Protein AF-A0A151AQY3-F1 (afdb_monomer_lite)

InterPro domains:
  IPR025346 Protein of unknown function DUF4250 [PF14056] (18-61)

Organism: NCBI:txid1121338

Radius of gyration: 22.82 Å; chains: 1; bounding box: 40×26×81 Å

Structure (mmCIF, N/CA/C/O backbone):
data_AF-A0A151AQY3-F1
#
_entry.id   AF-A0A151AQY3-F1
#
loop_
_atom_site.group_PDB
_atom_site.id
_atom_site.type_symbol
_atom_site.label_atom_id
_atom_site.label_alt_id
_atom_site.label_comp_id
_atom_site.label_asym_id
_atom_site.label_entity_id
_atom_site.label_seq_id
_atom_site.pdbx_PDB_ins_code
_atom_site.Cartn_x
_atom_site.Cartn_y
_atom_site.Cartn_z
_atom_site.occupancy
_atom_site.B_iso_or_equiv
_atom_site.auth_seq_id
_atom_site.auth_comp_id
_atom_site.auth_asym_id
_atom_site.auth_atom_id
_atom_site.pdbx_PDB_model_num
ATOM 1 N N . MET A 1 1 ? -16.436 2.270 -2.086 1.00 61.56 1 MET A N 1
ATOM 2 C CA . MET A 1 1 ? -15.260 1.392 -1.898 1.00 61.56 1 MET A CA 1
ATOM 3 C C . MET A 1 1 ? -14.735 0.980 -3.260 1.00 61.56 1 MET A C 1
ATOM 5 O O . MET A 1 1 ? -15.546 0.765 -4.152 1.00 61.56 1 MET A O 1
ATOM 9 N N . MET A 1 2 ? -13.414 0.926 -3.418 1.00 80.00 2 MET A N 1
ATOM 10 C CA . MET A 1 2 ? -12.741 0.564 -4.670 1.00 80.00 2 MET A CA 1
ATOM 11 C C . MET A 1 2 ? -12.563 -0.954 -4.744 1.00 80.00 2 MET A C 1
ATOM 13 O O . MET A 1 2 ? -12.137 -1.554 -3.760 1.00 80.00 2 MET A O 1
ATOM 17 N N . LYS A 1 3 ? -12.860 -1.580 -5.888 1.00 87.81 3 LYS A N 1
ATOM 18 C CA . LYS A 1 3 ? -12.662 -3.032 -6.050 1.00 87.81 3 LYS A CA 1
ATOM 19 C C . LYS A 1 3 ? -11.211 -3.362 -6.405 1.00 87.81 3 LYS A C 1
ATOM 21 O O . LYS A 1 3 ? -10.518 -2.567 -7.042 1.00 87.81 3 LYS A O 1
ATOM 26 N N . ARG A 1 4 ? -10.775 -4.590 -6.103 1.00 87.00 4 ARG A N 1
ATOM 27 C CA . ARG A 1 4 ? -9.441 -5.109 -6.460 1.00 87.00 4 ARG A CA 1
ATOM 28 C C . ARG A 1 4 ? -9.057 -4.880 -7.921 1.00 87.00 4 ARG A C 1
ATOM 30 O O . ARG A 1 4 ? -7.940 -4.469 -8.211 1.00 87.00 4 ARG A O 1
ATOM 37 N N . SER A 1 5 ? -9.987 -5.131 -8.839 1.00 88.12 5 SER A N 1
ATOM 38 C CA . SER A 1 5 ? -9.760 -5.002 -10.282 1.00 88.12 5 SER A CA 1
ATOM 39 C C . SER A 1 5 ? -9.517 -3.563 -10.730 1.00 88.12 5 SER A C 1
ATOM 41 O O . SER A 1 5 ? -8.881 -3.344 -11.755 1.00 88.12 5 SER A O 1
ATOM 43 N N . GLU A 1 6 ? -10.021 -2.580 -9.989 1.00 89.06 6 GLU A N 1
ATOM 44 C CA . GLU A 1 6 ? -9.746 -1.168 -10.234 1.00 89.06 6 GLU A CA 1
ATOM 45 C C . GLU A 1 6 ? -8.400 -0.784 -9.619 1.00 89.06 6 GLU A C 1
ATOM 47 O O . GLU A 1 6 ? -7.619 -0.074 -10.243 1.00 89.06 6 GLU A O 1
ATOM 52 N N . PHE A 1 7 ? -8.098 -1.305 -8.427 1.00 88.12 7 PHE A N 1
ATOM 53 C CA . PHE A 1 7 ? -6.827 -1.073 -7.742 1.00 88.12 7 PHE A CA 1
ATOM 54 C C . PHE A 1 7 ? -5.632 -1.627 -8.526 1.00 88.12 7 PHE A C 1
ATOM 56 O O . PHE A 1 7 ? -4.620 -0.948 -8.676 1.00 88.12 7 PHE A O 1
ATOM 63 N N . ASP A 1 8 ? -5.766 -2.827 -9.095 1.00 87.56 8 ASP A N 1
ATOM 64 C CA . ASP A 1 8 ? -4.726 -3.461 -9.911 1.00 87.56 8 ASP A CA 1
ATOM 65 C C . ASP A 1 8 ? -4.498 -2.748 -11.262 1.00 87.56 8 ASP A C 1
ATOM 67 O O . ASP A 1 8 ? -3.444 -2.932 -11.870 1.00 87.56 8 ASP A O 1
ATOM 71 N N . LYS A 1 9 ? -5.443 -1.913 -11.725 1.00 90.94 9 LYS A N 1
ATOM 72 C CA . LYS A 1 9 ? -5.275 -1.074 -12.929 1.00 90.94 9 LYS A CA 1
ATOM 73 C C . LYS A 1 9 ? -4.484 0.207 -12.663 1.00 90.94 9 LYS A C 1
ATOM 75 O O . LYS A 1 9 ? -3.988 0.803 -13.618 1.00 90.94 9 LYS A O 1
ATOM 80 N N . LEU A 1 10 ? -4.402 0.647 -11.407 1.00 88.62 10 LEU A N 1
ATOM 81 C CA . LEU A 1 10 ? -3.643 1.835 -11.028 1.00 88.62 10 LEU A CA 1
ATOM 82 C C . LEU A 1 10 ? -2.142 1.566 -11.101 1.00 88.62 10 LEU A C 1
ATOM 84 O O . LEU A 1 10 ? -1.677 0.460 -10.807 1.00 88.62 10 LEU A O 1
ATOM 88 N N . ASN A 1 11 ? -1.367 2.605 -11.405 1.00 89.00 11 ASN A N 1
ATOM 89 C CA . ASN A 1 11 ? 0.083 2.525 -11.298 1.00 89.00 11 ASN A CA 1
ATOM 90 C C . ASN A 1 11 ? 0.515 2.339 -9.840 1.00 89.00 11 ASN A C 1
ATOM 92 O O . ASN A 1 11 ? -0.190 2.715 -8.907 1.00 89.00 11 ASN A O 1
ATOM 96 N N . GLN A 1 12 ? 1.718 1.808 -9.625 1.00 84.75 12 GLN A N 1
ATOM 97 C CA . GLN A 1 12 ? 2.217 1.551 -8.269 1.00 84.75 12 GLN A CA 1
ATOM 98 C C . GLN A 1 12 ? 2.300 2.826 -7.413 1.00 84.75 12 GLN A C 1
ATOM 100 O O . GLN A 1 12 ? 2.004 2.769 -6.224 1.00 84.75 12 GLN A O 1
ATOM 105 N N . LEU A 1 13 ? 2.627 3.978 -8.011 1.00 85.81 13 LEU A N 1
ATOM 106 C CA . LEU A 1 13 ? 2.614 5.275 -7.321 1.00 85.81 13 LEU A CA 1
ATOM 107 C C . LEU A 1 13 ? 1.192 5.708 -6.938 1.00 85.81 13 LEU A C 1
ATOM 109 O O . LEU A 1 13 ? 0.958 6.117 -5.807 1.00 85.81 13 LEU A O 1
ATOM 113 N N . GLU A 1 14 ? 0.224 5.541 -7.841 1.00 90.00 14 GLU A N 1
ATOM 114 C CA . GLU A 1 14 ? -1.186 5.854 -7.574 1.00 90.00 14 GLU A CA 1
ATOM 115 C C . GLU A 1 14 ? -1.777 4.941 -6.490 1.00 90.00 14 GLU A C 1
ATOM 117 O O . GLU A 1 14 ? -2.555 5.393 -5.651 1.00 90.00 14 GLU A O 1
ATOM 122 N N . GLN A 1 15 ? -1.369 3.667 -6.461 1.00 90.94 15 GLN A N 1
ATOM 123 C CA . GLN A 1 15 ? -1.725 2.727 -5.395 1.00 90.94 15 GLN A CA 1
ATOM 124 C C . GLN A 1 15 ? -1.201 3.205 -4.031 1.00 90.94 15 GLN A C 1
ATOM 126 O O . GLN A 1 15 ? -1.927 3.133 -3.039 1.00 90.94 15 GLN A O 1
ATOM 131 N N . ILE A 1 16 ? 0.035 3.712 -3.971 1.00 90.75 16 ILE A N 1
ATOM 132 C CA . ILE A 1 16 ? 0.635 4.255 -2.740 1.00 90.75 16 ILE A CA 1
ATOM 133 C C . ILE A 1 16 ? -0.105 5.517 -2.293 1.00 90.75 16 ILE A C 1
ATOM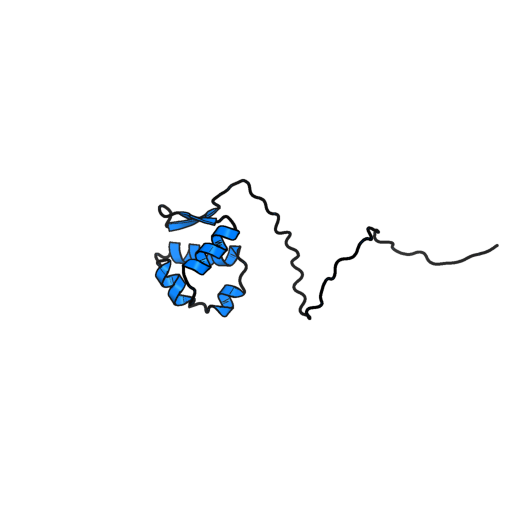 135 O O . ILE A 1 16 ? -0.477 5.624 -1.124 1.00 90.75 16 ILE A O 1
ATOM 139 N N . ASP A 1 17 ? -0.375 6.440 -3.216 1.00 91.44 17 ASP A N 1
ATOM 140 C CA . ASP A 1 17 ? -1.110 7.672 -2.926 1.00 91.44 17 ASP A CA 1
ATOM 141 C C . ASP A 1 17 ? -2.525 7.395 -2.423 1.00 91.44 17 ASP A C 1
ATOM 143 O O . ASP A 1 17 ? -2.981 8.031 -1.471 1.00 91.44 17 ASP A O 1
ATOM 147 N N . PHE A 1 18 ? -3.217 6.423 -3.021 1.00 91.81 18 PHE A N 1
ATOM 148 C CA . PHE A 1 18 ? -4.526 5.986 -2.551 1.00 91.81 18 PHE A CA 1
ATOM 149 C C . PHE A 1 18 ? -4.457 5.493 -1.101 1.00 91.81 18 PHE A C 1
ATOM 151 O O . PHE A 1 18 ? -5.213 5.960 -0.248 1.00 91.81 18 PHE A O 1
ATOM 158 N N . VAL A 1 19 ? -3.515 4.593 -0.800 1.00 91.12 19 VAL A N 1
ATOM 159 C CA . VAL A 1 19 ? -3.344 4.049 0.554 1.00 91.12 19 VAL A CA 1
ATOM 160 C C . VAL A 1 19 ? -2.987 5.159 1.545 1.00 91.12 19 VAL A C 1
ATOM 162 O O . VAL A 1 19 ? -3.589 5.235 2.612 1.00 91.12 19 VAL A O 1
ATOM 165 N N . ASN A 1 20 ? -2.083 6.070 1.185 1.00 91.69 20 ASN A N 1
ATOM 166 C CA . ASN A 1 20 ? -1.701 7.205 2.026 1.00 91.69 20 ASN A CA 1
ATOM 167 C C . ASN A 1 20 ? -2.870 8.169 2.292 1.00 91.69 20 ASN A C 1
ATOM 169 O O . ASN A 1 20 ? -3.017 8.650 3.417 1.00 91.69 20 ASN A O 1
ATOM 173 N N . LYS A 1 21 ? -3.736 8.428 1.301 1.00 91.88 21 LYS A N 1
ATOM 174 C CA . LYS A 1 21 ? -4.954 9.238 1.484 1.00 91.88 21 LYS A CA 1
ATOM 175 C C . LYS A 1 21 ? -5.917 8.600 2.482 1.00 91.88 21 LYS A C 1
ATOM 177 O O . LYS A 1 21 ? -6.436 9.308 3.340 1.00 91.88 21 LYS A O 1
ATOM 182 N N . GLN A 1 22 ? -6.121 7.287 2.400 1.00 90.44 22 GLN A N 1
ATOM 183 C CA . GLN A 1 22 ? -6.981 6.560 3.338 1.00 90.44 22 GLN A CA 1
ATOM 184 C C . GLN A 1 22 ? -6.377 6.545 4.751 1.00 90.44 22 GLN A C 1
ATOM 186 O O . GLN A 1 22 ? -7.055 6.851 5.727 1.00 90.44 22 GLN A O 1
ATOM 191 N N . LEU A 1 23 ? -5.072 6.296 4.873 1.00 90.62 23 LEU A N 1
ATOM 192 C CA . LEU A 1 23 ? -4.385 6.352 6.167 1.00 90.62 23 LEU A CA 1
ATOM 193 C C . LEU A 1 23 ? -4.482 7.745 6.815 1.00 90.62 23 LEU A C 1
ATOM 195 O O . LEU A 1 23 ? -4.683 7.849 8.025 1.00 90.62 23 LEU A O 1
ATOM 199 N N . LYS A 1 24 ? -4.426 8.818 6.012 1.00 89.38 24 LYS A N 1
ATOM 200 C CA . LYS A 1 24 ? -4.626 10.202 6.477 1.00 89.38 24 LYS A CA 1
ATOM 201 C C . LYS A 1 24 ? -6.054 10.473 6.967 1.00 89.38 24 LYS A C 1
ATOM 203 O O . LYS A 1 24 ? -6.237 11.313 7.840 1.00 89.38 24 LYS A O 1
ATOM 208 N N . GLN A 1 25 ? -7.054 9.761 6.446 1.00 87.69 25 GLN A N 1
ATOM 209 C CA . GLN A 1 25 ? -8.441 9.824 6.928 1.00 87.69 25 GLN A CA 1
ATOM 210 C C . GLN A 1 25 ? -8.651 9.055 8.246 1.00 87.69 25 GLN A C 1
ATOM 212 O O . GLN A 1 25 ? -9.771 8.984 8.743 1.00 87.69 25 GLN A O 1
ATOM 217 N N . GLY A 1 26 ? -7.596 8.462 8.817 1.00 86.75 26 GLY A N 1
ATOM 218 C CA . GLY A 1 26 ? -7.671 7.677 10.049 1.00 86.75 26 GLY A CA 1
ATOM 219 C C . GLY A 1 26 ? -8.106 6.228 9.828 1.00 86.75 26 GLY A C 1
ATOM 220 O O . GLY A 1 26 ? -8.315 5.495 10.794 1.00 86.75 26 GLY A O 1
ATOM 221 N N . THR A 1 27 ? -8.230 5.775 8.575 1.00 86.50 27 THR A N 1
ATOM 222 C CA . THR A 1 27 ? -8.520 4.367 8.295 1.00 86.50 27 THR A CA 1
ATOM 223 C C . THR A 1 27 ? -7.276 3.517 8.542 1.00 86.50 27 THR A C 1
ATOM 225 O O . THR A 1 27 ? -6.160 3.897 8.194 1.00 86.50 27 THR A O 1
ATOM 228 N N . SER A 1 28 ? -7.447 2.332 9.129 1.00 88.81 28 SER A N 1
ATOM 229 C CA . SER A 1 28 ? -6.327 1.411 9.337 1.00 88.81 28 SER A CA 1
ATOM 230 C C . SER A 1 28 ? -5.956 0.681 8.043 1.00 88.81 28 SER A C 1
ATOM 232 O O . SER A 1 28 ? -6.820 0.351 7.229 1.00 88.81 28 SER A O 1
ATOM 234 N N . LEU A 1 29 ? -4.674 0.332 7.883 1.00 88.69 29 LEU A N 1
ATOM 235 C CA . LEU A 1 29 ? -4.204 -0.472 6.746 1.00 88.69 29 LEU A CA 1
ATOM 236 C C . LEU A 1 29 ? -4.981 -1.791 6.605 1.00 88.69 29 LEU A C 1
ATOM 238 O O . LEU A 1 29 ? -5.238 -2.245 5.494 1.00 88.69 29 LEU A O 1
ATOM 242 N N . THR A 1 30 ? -5.376 -2.393 7.730 1.00 90.19 30 THR A N 1
ATOM 243 C CA . THR A 1 30 ? -6.179 -3.621 7.758 1.00 90.19 30 THR A CA 1
ATOM 244 C C . THR A 1 30 ? -7.554 -3.408 7.136 1.00 90.19 30 THR A C 1
ATOM 246 O O . THR A 1 30 ? -8.001 -4.265 6.380 1.00 90.19 30 THR A O 1
ATOM 249 N N . GLN A 1 31 ? -8.208 -2.279 7.420 1.00 90.38 31 GLN A N 1
ATOM 250 C CA . GLN A 1 31 ? -9.509 -1.963 6.837 1.00 90.38 31 GLN A CA 1
ATOM 251 C C . GLN A 1 31 ? -9.383 -1.712 5.334 1.00 90.38 31 GLN A C 1
ATOM 253 O O . GLN A 1 31 ? -10.084 -2.339 4.555 1.00 90.38 31 GLN A O 1
ATOM 258 N N . ILE A 1 32 ? -8.389 -0.920 4.923 1.00 90.88 32 ILE A N 1
ATOM 259 C CA . ILE A 1 32 ? -8.108 -0.649 3.506 1.00 90.88 32 ILE A CA 1
ATOM 260 C C . ILE A 1 32 ? -7.873 -1.957 2.731 1.00 90.88 32 ILE A C 1
ATOM 262 O O . ILE A 1 32 ? -8.400 -2.144 1.639 1.00 90.88 32 ILE A O 1
ATOM 266 N N . CYS A 1 33 ? -7.115 -2.895 3.307 1.00 90.62 33 CYS A N 1
ATOM 267 C CA . CYS A 1 33 ? -6.869 -4.205 2.699 1.00 90.62 33 CYS A CA 1
ATOM 268 C C . CYS A 1 33 ? -8.151 -5.042 2.554 1.00 90.62 33 CYS A C 1
ATOM 270 O O . CYS A 1 33 ? -8.313 -5.716 1.539 1.00 90.62 33 CYS A O 1
ATOM 272 N N . LYS A 1 34 ? -9.053 -4.994 3.546 1.00 90.31 34 LYS A N 1
ATOM 273 C CA . LYS A 1 34 ? -10.360 -5.669 3.487 1.00 90.31 34 LYS A CA 1
ATOM 274 C C . LYS A 1 34 ? -11.260 -5.050 2.421 1.00 90.31 34 LYS A C 1
ATOM 276 O O . LYS A 1 34 ? -11.881 -5.783 1.664 1.00 90.31 34 LYS A O 1
ATOM 281 N N . ASP A 1 35 ? -11.277 -3.725 2.329 1.00 89.31 35 ASP A N 1
ATOM 282 C CA . ASP A 1 35 ? -12.132 -2.992 1.393 1.00 89.31 35 ASP A CA 1
ATOM 283 C C . ASP A 1 35 ? -11.751 -3.261 -0.073 1.00 89.31 35 ASP A C 1
ATOM 285 O O . ASP A 1 35 ? -12.620 -3.326 -0.940 1.00 89.31 35 ASP A O 1
ATOM 289 N N . ILE A 1 36 ? -10.452 -3.434 -0.345 1.00 90.00 36 ILE A N 1
ATOM 290 C CA . ILE A 1 36 ? -9.907 -3.724 -1.683 1.00 90.00 36 ILE A CA 1
ATOM 291 C C . ILE A 1 36 ? -9.852 -5.237 -1.960 1.00 90.00 36 ILE A C 1
ATOM 293 O O . ILE A 1 36 ? -9.592 -5.637 -3.090 1.00 90.00 36 ILE A O 1
ATOM 297 N N . ASP A 1 37 ? -10.086 -6.087 -0.956 1.00 90.44 37 ASP A N 1
ATOM 298 C CA . ASP A 1 37 ? -9.903 -7.544 -1.030 1.00 90.44 37 ASP A CA 1
ATOM 299 C C . ASP A 1 37 ? -8.467 -7.959 -1.436 1.00 90.44 37 ASP A C 1
ATOM 301 O O . ASP A 1 37 ? -8.223 -8.793 -2.315 1.00 90.44 37 ASP A O 1
ATOM 305 N N . ILE A 1 38 ? -7.466 -7.334 -0.802 1.00 89.69 38 ILE A N 1
ATOM 306 C CA . ILE A 1 38 ? -6.047 -7.646 -1.012 1.00 89.69 38 ILE A CA 1
ATOM 307 C C . ILE A 1 38 ? -5.367 -8.057 0.291 1.00 89.69 38 ILE A C 1
ATOM 309 O O . ILE A 1 38 ? -5.508 -7.428 1.338 1.00 89.69 38 ILE A O 1
ATOM 313 N N . ALA A 1 39 ? -4.551 -9.108 0.227 1.00 91.00 39 ALA A N 1
ATOM 314 C CA . ALA A 1 39 ? -3.737 -9.501 1.366 1.00 91.00 39 ALA A CA 1
ATOM 315 C C . ALA A 1 39 ? -2.686 -8.424 1.685 1.00 91.00 39 ALA A C 1
ATOM 317 O O . ALA A 1 39 ? -1.937 -7.976 0.810 1.00 91.00 39 ALA A O 1
ATOM 318 N N . ARG A 1 40 ? -2.558 -8.078 2.972 1.00 90.62 40 ARG A N 1
ATOM 319 C CA . ARG A 1 40 ? -1.567 -7.109 3.474 1.00 90.62 40 ARG A CA 1
ATOM 320 C C . ARG A 1 40 ? -0.133 -7.460 3.059 1.00 90.62 40 ARG A C 1
ATOM 322 O O . ARG A 1 40 ? 0.660 -6.568 2.768 1.00 90.62 40 ARG A O 1
ATOM 329 N N . SER A 1 41 ? 0.201 -8.751 3.017 1.00 9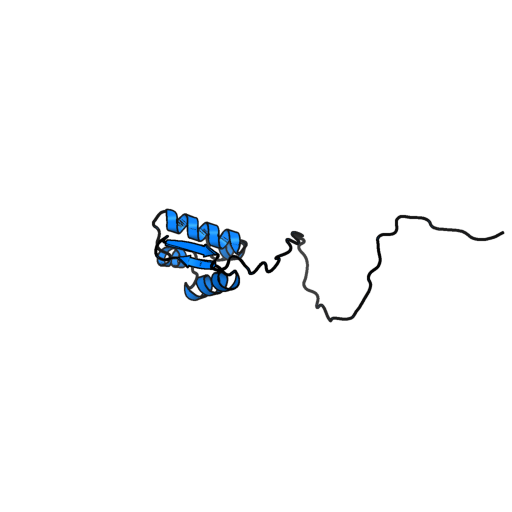0.81 41 SER A N 1
ATOM 330 C CA . SER A 1 41 ? 1.513 -9.247 2.580 1.00 90.81 41 SER A CA 1
ATOM 331 C C . SER A 1 41 ? 1.786 -8.941 1.104 1.00 90.81 41 SER A C 1
ATOM 333 O O . SER A 1 41 ? 2.895 -8.537 0.763 1.00 90.81 41 SER A O 1
ATOM 335 N N . THR A 1 42 ? 0.782 -9.073 0.235 1.00 90.75 42 THR A N 1
ATOM 336 C CA . THR A 1 42 ? 0.885 -8.751 -1.195 1.00 90.75 42 THR A CA 1
ATOM 337 C C . THR A 1 42 ? 1.082 -7.257 -1.409 1.00 90.75 42 THR A C 1
ATOM 339 O O . THR A 1 42 ? 1.982 -6.866 -2.151 1.00 90.75 42 THR A O 1
ATOM 342 N N . LEU A 1 43 ? 0.285 -6.427 -0.728 1.00 90.06 43 LEU A N 1
ATOM 343 C CA . LEU A 1 43 ? 0.398 -4.968 -0.795 1.00 90.06 43 LEU A CA 1
ATOM 344 C C . LEU A 1 43 ? 1.797 -4.506 -0.365 1.00 90.06 43 LEU A C 1
ATOM 346 O O . LEU A 1 43 ? 2.481 -3.792 -1.095 1.00 90.06 43 LEU A O 1
ATOM 350 N N . ARG A 1 44 ? 2.267 -5.009 0.781 1.00 90.00 44 ARG A N 1
ATOM 351 C CA . ARG A 1 44 ? 3.604 -4.718 1.305 1.00 90.00 44 ARG A CA 1
ATOM 352 C C . ARG A 1 44 ? 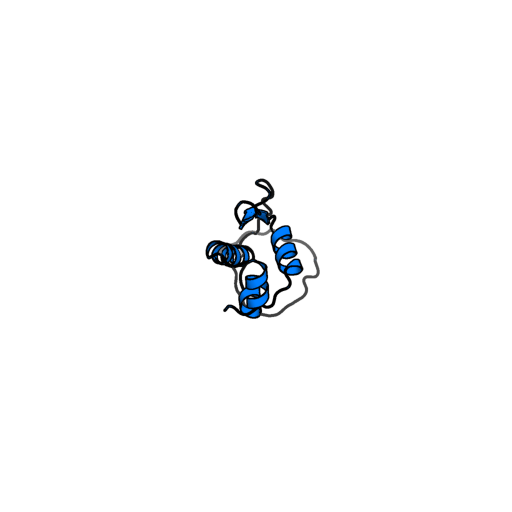4.710 -5.115 0.324 1.00 90.00 44 ARG A C 1
ATOM 354 O O . ARG A 1 44 ? 5.555 -4.283 0.025 1.00 90.00 44 ARG A O 1
ATOM 361 N N . LYS A 1 45 ? 4.674 -6.333 -0.230 1.00 88.88 45 LYS A N 1
ATOM 362 C CA . LYS A 1 45 ? 5.671 -6.800 -1.213 1.00 88.88 45 LYS A CA 1
ATOM 363 C C . LYS A 1 45 ? 5.722 -5.920 -2.465 1.00 88.88 45 LYS A C 1
ATOM 365 O O . LYS A 1 45 ? 6.793 -5.732 -3.033 1.00 88.88 45 LYS A O 1
ATOM 370 N N . ARG A 1 46 ? 4.577 -5.398 -2.925 1.00 88.25 46 ARG A N 1
ATOM 371 C CA . ARG A 1 46 ? 4.523 -4.481 -4.077 1.00 88.25 46 ARG A CA 1
ATOM 372 C C . ARG A 1 46 ? 5.210 -3.153 -3.766 1.00 88.25 46 ARG A C 1
ATOM 374 O O . ARG A 1 46 ? 5.982 -2.680 -4.590 1.00 88.25 46 ARG A O 1
ATOM 381 N N . PHE A 1 47 ? 4.974 -2.598 -2.580 1.00 88.88 47 PHE A N 1
ATOM 382 C CA . PHE A 1 47 ? 5.579 -1.332 -2.156 1.00 88.88 47 PHE A CA 1
ATOM 383 C C . PHE A 1 47 ? 7.065 -1.472 -1.800 1.00 88.88 47 PHE A C 1
ATOM 385 O O . PHE A 1 47 ? 7.865 -0.600 -2.116 1.00 88.88 47 PHE A O 1
ATOM 392 N N . GLU A 1 48 ? 7.480 -2.613 -1.249 1.00 86.00 48 GLU A N 1
ATOM 393 C CA . GLU A 1 48 ? 8.901 -2.906 -1.033 1.00 86.00 48 GLU A CA 1
ATOM 394 C C . GLU A 1 48 ? 9.670 -2.979 -2.364 1.00 86.00 48 GLU A C 1
ATOM 396 O O . GLU A 1 48 ? 10.797 -2.494 -2.446 1.00 86.00 48 GLU A O 1
ATOM 401 N N . LYS A 1 49 ? 9.054 -3.502 -3.439 1.00 84.31 49 LYS A N 1
ATOM 402 C CA . LYS A 1 49 ? 9.656 -3.503 -4.787 1.00 84.31 49 LYS A CA 1
ATOM 403 C C . LYS A 1 49 ? 9.864 -2.101 -5.358 1.00 84.31 49 LYS A C 1
ATOM 405 O O . LYS A 1 49 ? 10.818 -1.906 -6.106 1.00 84.31 49 LYS A O 1
ATOM 410 N N . THR A 1 50 ? 9.003 -1.142 -5.020 1.00 81.75 50 THR A N 1
ATOM 411 C CA . THR A 1 50 ? 9.176 0.266 -5.410 1.00 81.75 50 THR A CA 1
ATOM 412 C C . THR A 1 50 ? 10.103 1.037 -4.478 1.00 81.75 50 THR A C 1
ATOM 414 O O . THR A 1 50 ? 10.382 2.204 -4.734 1.00 81.75 50 THR A O 1
ATOM 417 N N . GLY A 1 51 ? 10.597 0.407 -3.408 1.00 85.12 51 GLY A N 1
ATOM 418 C CA . GLY A 1 51 ? 11.446 1.056 -2.414 1.00 85.12 51 GLY A CA 1
ATOM 419 C C . GLY A 1 51 ? 10.673 1.898 -1.400 1.00 85.12 51 GLY A C 1
ATOM 420 O O . GLY A 1 51 ? 11.280 2.719 -0.720 1.00 85.12 51 GLY A O 1
ATOM 421 N N . TYR A 1 52 ? 9.357 1.714 -1.279 1.00 88.81 52 TYR A N 1
ATOM 422 C CA . TYR A 1 52 ? 8.542 2.363 -0.256 1.00 88.81 52 TYR A CA 1
ATOM 423 C C . TYR A 1 52 ? 8.423 1.478 0.982 1.00 88.81 52 TYR A C 1
ATOM 425 O O . TYR A 1 52 ? 8.129 0.283 0.902 1.00 88.81 52 TYR A O 1
ATOM 433 N N . THR A 1 53 ? 8.582 2.090 2.150 1.00 89.69 53 THR A N 1
ATOM 434 C CA . THR A 1 53 ? 8.382 1.447 3.451 1.00 89.69 53 THR A CA 1
ATOM 435 C C . THR A 1 53 ? 7.296 2.146 4.239 1.00 89.69 53 THR A C 1
ATOM 437 O O . THR A 1 53 ? 7.107 3.357 4.155 1.00 89.69 53 THR A O 1
ATOM 440 N N . PHE A 1 54 ? 6.575 1.360 5.029 1.00 89.56 54 PHE A N 1
ATOM 441 C CA . PHE A 1 54 ? 5.574 1.891 5.937 1.00 89.56 54 PHE A CA 1
ATOM 442 C C . PHE A 1 54 ? 6.252 2.529 7.152 1.00 89.56 54 PHE A C 1
ATOM 444 O O . PHE A 1 54 ? 6.866 1.821 7.954 1.00 89.56 54 PHE A O 1
ATOM 451 N N . ASN A 1 55 ? 6.108 3.844 7.299 1.00 89.00 55 ASN A N 1
ATOM 452 C CA . ASN A 1 55 ? 6.520 4.574 8.485 1.00 89.00 55 ASN A CA 1
ATOM 453 C C . ASN A 1 55 ? 5.386 4.522 9.524 1.00 89.00 55 ASN A C 1
ATOM 455 O O . ASN A 1 55 ? 4.285 5.024 9.287 1.00 89.00 55 ASN A O 1
ATOM 459 N N . LYS A 1 56 ? 5.655 3.891 10.674 1.00 86.31 56 LYS A N 1
ATOM 460 C CA . LYS A 1 56 ? 4.683 3.742 11.769 1.00 86.31 56 LYS A CA 1
ATOM 461 C C . LYS A 1 56 ? 4.404 5.056 12.494 1.00 86.31 56 LYS A C 1
ATOM 463 O O . LYS A 1 56 ? 3.284 5.245 12.948 1.00 86.31 56 LYS A O 1
ATOM 468 N N . GLU A 1 57 ? 5.392 5.940 12.588 1.00 85.56 57 GLU A N 1
ATOM 469 C CA . GLU A 1 57 ? 5.269 7.224 13.285 1.00 85.56 57 GLU A CA 1
ATOM 470 C C . GLU A 1 57 ? 4.382 8.181 12.490 1.00 85.56 57 GLU A C 1
ATOM 472 O O . GLU A 1 57 ? 3.509 8.843 13.040 1.00 85.56 57 GLU A O 1
ATOM 477 N N . HIS A 1 58 ? 4.552 8.192 11.166 1.00 82.88 58 HIS A N 1
ATOM 478 C CA . HIS A 1 58 ? 3.766 9.036 10.265 1.00 82.88 58 HIS A CA 1
ATOM 479 C C . HIS A 1 58 ? 2.500 8.348 9.729 1.00 82.88 58 HIS A C 1
ATOM 481 O O . HIS A 1 58 ? 1.759 8.957 8.957 1.00 82.88 58 HIS A O 1
ATOM 487 N N . ASN A 1 59 ? 2.276 7.080 10.099 1.00 87.94 59 ASN A N 1
ATOM 488 C CA . ASN A 1 59 ? 1.199 6.216 9.610 1.00 87.94 59 ASN A CA 1
ATOM 489 C C . ASN A 1 59 ? 1.020 6.286 8.080 1.00 87.94 59 ASN A C 1
ATOM 491 O O . ASN A 1 59 ? -0.095 6.390 7.577 1.00 87.94 59 ASN A O 1
ATOM 495 N N . LYS A 1 60 ? 2.120 6.288 7.323 1.00 89.81 60 LYS A N 1
ATOM 496 C CA . LYS A 1 60 ? 2.092 6.434 5.859 1.00 89.81 60 LYS A CA 1
ATOM 497 C C . LYS A 1 60 ? 3.271 5.723 5.207 1.00 89.81 60 LYS A C 1
ATOM 499 O O . LYS A 1 60 ? 4.270 5.423 5.857 1.00 89.81 60 LYS A O 1
ATOM 504 N N . TYR A 1 61 ? 3.152 5.444 3.917 1.00 90.19 61 TYR A N 1
ATOM 505 C CA . TYR A 1 61 ? 4.245 4.916 3.112 1.00 90.19 61 TYR A CA 1
ATOM 506 C C . TYR A 1 61 ? 5.133 6.052 2.621 1.00 90.19 61 TYR A C 1
ATOM 508 O O . TYR A 1 61 ? 4.666 6.966 1.939 1.00 90.19 61 TYR A O 1
ATOM 516 N N . GLU A 1 62 ? 6.416 5.959 2.950 1.00 88.31 62 GLU A N 1
ATOM 517 C CA . GLU A 1 62 ? 7.459 6.895 2.542 1.00 88.31 62 GLU A CA 1
ATOM 518 C C . GLU A 1 62 ? 8.529 6.145 1.751 1.00 88.31 62 GLU A C 1
ATOM 520 O O . GLU A 1 62 ? 8.754 4.947 1.953 1.00 88.31 62 GLU A O 1
ATOM 525 N N . LEU A 1 63 ? 9.176 6.845 0.822 1.00 87.12 63 LEU A N 1
ATOM 526 C CA . LEU A 1 63 ? 10.278 6.282 0.058 1.00 87.12 63 LEU A CA 1
ATOM 527 C C . LEU A 1 63 ? 11.450 6.012 1.012 1.00 87.12 63 LEU A C 1
ATOM 529 O O . LEU A 1 63 ? 11.984 6.933 1.622 1.00 87.12 63 LEU A O 1
ATOM 533 N N . ALA A 1 64 ? 11.846 4.747 1.135 1.00 78.06 64 ALA A N 1
ATOM 534 C CA . ALA A 1 64 ? 12.847 4.288 2.093 1.00 78.06 64 ALA A CA 1
ATOM 535 C C . ALA A 1 64 ? 14.282 4.673 1.700 1.00 78.06 64 ALA A C 1
ATOM 537 O O . ALA A 1 64 ? 15.196 4.555 2.511 1.00 78.06 64 ALA A O 1
ATOM 538 N N . VAL A 1 65 ? 14.514 5.066 0.441 1.00 67.81 65 VAL A N 1
ATOM 539 C CA . VAL A 1 65 ? 15.865 5.250 -0.101 1.00 67.81 65 VAL A CA 1
ATOM 540 C C . VAL A 1 65 ? 15.892 6.391 -1.121 1.00 67.81 65 VAL A C 1
ATOM 542 O O . VAL A 1 65 ? 15.311 6.289 -2.198 1.00 67.81 65 VAL A O 1
ATOM 545 N N . ALA A 1 66 ? 16.646 7.447 -0.810 1.00 60.44 66 ALA A N 1
ATOM 546 C CA . ALA A 1 66 ? 16.908 8.597 -1.681 1.00 60.44 66 ALA A CA 1
ATOM 547 C C . ALA A 1 66 ? 17.826 8.295 -2.895 1.00 60.44 66 ALA A C 1
ATOM 549 O O . ALA A 1 66 ? 18.208 9.205 -3.621 1.00 60.44 66 ALA A O 1
ATOM 550 N N . THR A 1 67 ? 18.215 7.041 -3.142 1.00 48.97 67 THR A N 1
ATOM 551 C CA . THR A 1 67 ? 19.307 6.696 -4.079 1.00 48.97 67 THR A CA 1
ATOM 552 C C . THR A 1 67 ? 19.128 5.364 -4.816 1.00 48.97 67 THR A C 1
ATOM 554 O O . THR A 1 67 ? 20.097 4.674 -5.127 1.00 48.97 67 THR A O 1
ATOM 557 N N . LYS A 1 68 ? 17.898 4.991 -5.182 1.00 50.94 68 LYS A N 1
ATOM 558 C CA . LYS A 1 68 ? 17.683 4.022 -6.273 1.00 50.94 68 LYS A CA 1
ATOM 559 C C . LYS A 1 68 ? 16.735 4.605 -7.304 1.00 50.94 68 LYS A C 1
ATOM 561 O O . LYS A 1 68 ? 15.574 4.225 -7.395 1.00 50.94 68 LYS A O 1
ATOM 566 N N . ILE A 1 6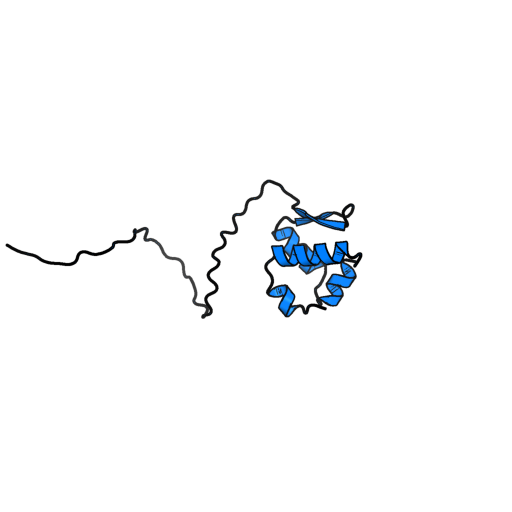9 ? 17.269 5.520 -8.114 1.00 53.06 69 ILE A N 1
ATOM 567 C CA . ILE A 1 69 ? 16.686 5.858 -9.412 1.00 53.06 69 ILE A CA 1
ATOM 568 C C . ILE A 1 69 ? 16.807 4.606 -10.289 1.00 53.06 69 ILE A C 1
ATOM 570 O O . ILE A 1 69 ? 17.715 4.478 -11.107 1.00 53.06 69 ILE A O 1
ATOM 574 N N . VAL A 1 70 ? 15.901 3.647 -10.113 1.00 54.88 70 VAL A N 1
ATOM 575 C CA . VAL A 1 70 ? 15.583 2.730 -11.200 1.00 54.88 70 VAL A CA 1
ATOM 576 C C . VAL A 1 70 ? 14.614 3.511 -12.066 1.00 54.88 70 VAL A C 1
ATOM 578 O O . VAL A 1 70 ? 13.444 3.677 -11.730 1.00 54.88 70 VAL A O 1
ATOM 581 N N . ARG A 1 71 ? 15.163 4.103 -13.126 1.00 45.81 71 ARG A N 1
ATOM 582 C CA . ARG A 1 71 ? 14.431 4.827 -14.160 1.00 45.81 71 ARG A CA 1
ATOM 583 C C . ARG A 1 71 ? 13.292 3.939 -14.671 1.00 45.81 71 ARG A C 1
ATOM 585 O O . ARG A 1 71 ? 13.515 3.099 -15.535 1.00 45.81 71 ARG A O 1
ATOM 592 N N . PHE A 1 72 ? 12.074 4.133 -14.177 1.00 50.38 72 PHE A N 1
ATOM 593 C CA . PHE A 1 72 ? 10.896 3.781 -14.957 1.00 50.38 72 PHE A CA 1
ATOM 594 C C . PHE A 1 72 ? 10.765 4.870 -16.011 1.00 50.38 72 PHE A C 1
ATOM 596 O O . PHE A 1 72 ? 10.188 5.927 -15.771 1.00 50.38 72 PHE A O 1
ATOM 603 N N . THR A 1 73 ? 11.383 4.644 -17.169 1.00 44.44 73 THR A N 1
ATOM 604 C CA . THR A 1 73 ? 11.055 5.405 -18.369 1.00 44.44 73 THR A CA 1
ATOM 605 C C . THR A 1 73 ? 9.566 5.213 -18.604 1.00 44.44 73 THR A C 1
ATO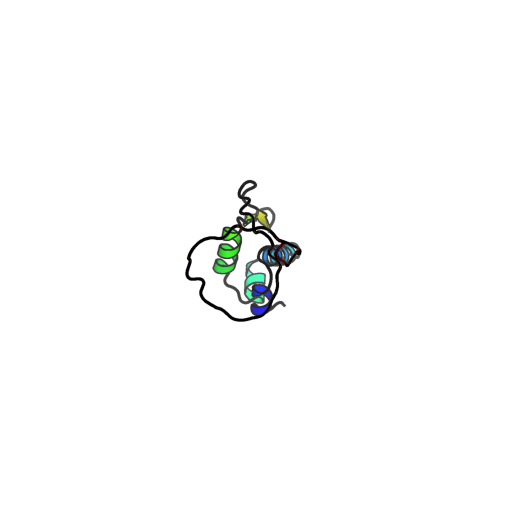M 607 O O . THR A 1 73 ? 9.110 4.107 -18.901 1.00 44.44 73 THR A O 1
ATOM 610 N N . SER A 1 74 ? 8.801 6.280 -18.415 1.00 46.16 74 SER A N 1
ATOM 611 C CA . SER A 1 74 ? 7.424 6.379 -18.859 1.00 46.16 74 SER A CA 1
ATOM 612 C C . SER A 1 74 ? 7.397 6.275 -20.383 1.00 46.16 74 SER A C 1
ATOM 614 O O . SER A 1 74 ? 7.320 7.280 -21.081 1.00 46.16 74 SER A O 1
ATOM 616 N N . ASN A 1 75 ? 7.430 5.053 -20.907 1.00 49.50 75 ASN A N 1
ATOM 617 C CA . ASN A 1 75 ? 6.859 4.769 -22.214 1.00 49.50 75 ASN A CA 1
ATOM 618 C C . ASN A 1 75 ? 5.353 4.631 -21.997 1.00 49.50 75 ASN A C 1
ATOM 620 O O . ASN A 1 75 ? 4.800 3.536 -21.913 1.00 49.50 75 ASN A O 1
ATOM 624 N N . LEU A 1 76 ? 4.694 5.777 -21.838 1.00 49.41 76 LEU A N 1
ATOM 625 C CA . LEU A 1 76 ? 3.249 5.894 -21.960 1.00 49.41 76 LEU A CA 1
ATOM 626 C C . LEU A 1 76 ? 2.905 5.802 -23.451 1.00 49.41 76 LEU A C 1
ATOM 628 O O . LEU A 1 76 ? 2.600 6.791 -24.101 1.00 49.41 76 LEU A O 1
ATOM 632 N N . CYS A 1 77 ? 2.942 4.582 -23.979 1.00 35.62 77 CYS A N 1
ATOM 633 C CA . CYS A 1 77 ? 2.203 4.221 -25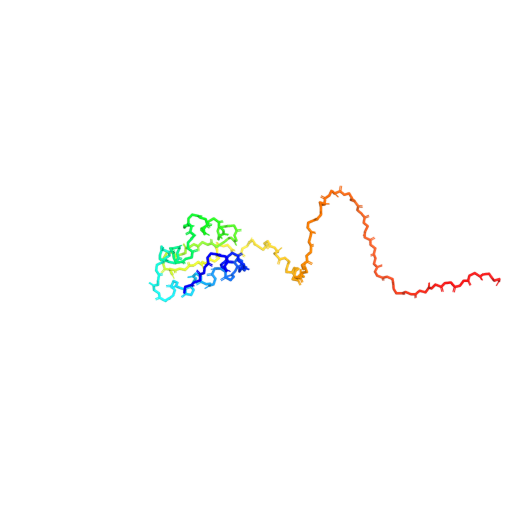.180 1.00 35.62 77 CYS A CA 1
ATOM 634 C C . CYS A 1 77 ? 1.171 3.178 -24.753 1.00 35.62 77 CYS A C 1
ATOM 636 O O . CYS A 1 77 ? 1.425 1.976 -24.771 1.00 35.62 77 CYS A O 1
ATOM 638 N N . LYS A 1 78 ? -0.002 3.644 -24.308 1.00 41.03 78 LYS A N 1
ATOM 639 C CA . LYS A 1 78 ? -1.191 2.792 -24.256 1.00 41.03 78 LYS A CA 1
ATOM 640 C C . LYS A 1 78 ? -1.593 2.504 -25.703 1.00 41.03 78 LYS A C 1
ATOM 642 O O . LYS A 1 78 ? -2.182 3.355 -26.355 1.00 41.03 78 LYS A O 1
ATOM 647 N N . GLY A 1 79 ? -1.252 1.317 -26.190 1.00 33.38 79 GLY A N 1
ATOM 648 C CA . GLY A 1 79 ? -1.750 0.758 -27.440 1.00 33.38 79 GLY A CA 1
ATOM 649 C C . GLY A 1 79 ? -2.209 -0.669 -27.179 1.00 33.38 79 GLY A C 1
ATOM 650 O O . GLY A 1 79 ? -1.406 -1.537 -26.856 1.00 33.38 79 GLY A O 1
ATOM 651 N N . SER A 1 80 ? -3.517 -0.886 -27.234 1.00 46.91 80 SER A N 1
ATOM 652 C CA . SER A 1 80 ? -4.166 -2.193 -27.168 1.00 46.91 80 SER A CA 1
ATOM 653 C C . SER A 1 80 ? -3.723 -3.092 -28.328 1.00 46.91 80 SER A C 1
ATOM 655 O O . SER A 1 80 ? -3.861 -2.681 -29.476 1.00 46.91 80 SER A O 1
ATOM 657 N N . GLY A 1 81 ? -3.282 -4.323 -28.052 1.00 39.03 81 GLY A N 1
ATOM 658 C CA . GLY A 1 81 ? -3.125 -5.349 -29.091 1.00 39.03 81 GLY A CA 1
ATOM 659 C C . GLY A 1 81 ? -2.018 -6.369 -28.824 1.00 39.03 81 GLY A C 1
ATOM 660 O O . GLY A 1 81 ? -0.848 -6.053 -28.960 1.00 39.03 81 GLY A O 1
ATOM 661 N N . THR A 1 82 ? -2.447 -7.581 -28.466 1.00 34.25 82 THR A N 1
ATOM 662 C CA . THR A 1 82 ? -1.851 -8.907 -28.732 1.00 34.25 82 THR A CA 1
ATOM 663 C C . THR A 1 82 ? -0.366 -9.160 -28.408 1.00 34.25 82 THR A C 1
ATOM 665 O O . THR A 1 82 ? 0.545 -8.643 -29.043 1.00 34.25 82 THR A O 1
ATOM 668 N N . LEU A 1 83 ? -0.138 -10.086 -27.462 1.00 42.81 83 LEU A N 1
ATOM 669 C CA . LEU A 1 83 ? 1.144 -10.753 -27.208 1.00 42.81 83 LEU A CA 1
ATOM 670 C C . LEU A 1 83 ? 1.766 -11.287 -28.509 1.00 42.81 83 LEU A C 1
ATOM 672 O O . LEU A 1 83 ? 1.156 -12.127 -29.173 1.00 42.81 83 LEU A O 1
ATOM 676 N N . GLN A 1 84 ? 3.035 -10.968 -28.765 1.00 38.28 84 GLN A N 1
ATOM 677 C CA . GLN A 1 84 ? 3.897 -11.893 -29.494 1.00 38.28 84 GLN A CA 1
ATOM 678 C C . GLN A 1 84 ? 5.330 -11.871 -28.957 1.00 38.28 84 GLN A C 1
ATOM 680 O O . GLN A 1 84 ? 5.873 -10.832 -28.592 1.00 38.28 84 GLN A O 1
ATOM 685 N N . LYS A 1 85 ? 5.865 -13.087 -28.814 1.00 37.28 85 LYS A N 1
ATOM 686 C CA . LYS A 1 85 ? 7.137 -13.454 -28.190 1.00 37.28 85 LYS A CA 1
ATOM 687 C C . LYS A 1 85 ? 8.298 -12.650 -28.778 1.00 37.28 85 LYS A C 1
ATOM 689 O O . LYS A 1 85 ? 8.509 -12.671 -29.984 1.00 37.28 85 LYS A O 1
ATOM 694 N N . LEU A 1 86 ? 9.071 -12.006 -27.910 1.00 35.25 86 LEU A N 1
ATOM 695 C CA . LEU A 1 86 ? 10.395 -11.497 -28.248 1.00 35.25 86 LEU A CA 1
ATOM 696 C C . LEU A 1 86 ? 11.403 -12.622 -28.012 1.00 35.25 86 LEU A C 1
ATOM 698 O O . LEU A 1 86 ? 11.891 -12.792 -26.896 1.00 35.25 86 LEU A O 1
ATOM 702 N N . ASP A 1 87 ? 11.689 -13.387 -29.065 1.00 38.19 87 ASP A N 1
ATOM 703 C CA . ASP A 1 87 ? 12.981 -14.052 -29.177 1.00 38.19 87 ASP A CA 1
ATOM 704 C C . ASP A 1 87 ? 14.013 -13.008 -29.604 1.00 38.19 87 ASP A C 1
ATOM 706 O O . ASP A 1 87 ? 13.841 -12.237 -30.549 1.00 38.19 87 ASP A O 1
ATOM 710 N N . CYS A 1 88 ? 15.059 -12.939 -28.797 1.00 38.22 88 CYS A N 1
ATOM 711 C CA . CYS A 1 88 ? 16.133 -11.976 -28.874 1.00 38.22 88 CYS A CA 1
ATOM 712 C C . CYS A 1 88 ? 17.045 -12.321 -30.058 1.00 38.22 88 CYS A C 1
ATOM 714 O O . CYS A 1 88 ? 17.665 -13.382 -30.064 1.00 38.22 88 CYS A O 1
ATOM 716 N N . SER A 1 89 ? 17.185 -11.424 -31.035 1.00 41.34 89 SER A N 1
ATOM 717 C CA . SER A 1 89 ? 18.379 -11.377 -31.888 1.00 41.34 89 SER A CA 1
ATOM 718 C C . SER A 1 89 ? 18.523 -10.023 -32.574 1.00 41.34 89 SER A C 1
ATOM 720 O O . SER A 1 89 ? 17.894 -9.726 -33.577 1.00 41.34 89 SER A O 1
ATOM 722 N N . PHE A 1 90 ? 19.398 -9.233 -31.957 1.00 40.41 90 PHE A N 1
ATOM 723 C CA . PHE A 1 90 ? 20.448 -8.452 -32.599 1.00 40.41 90 PHE A CA 1
ATOM 724 C C . PHE A 1 90 ? 20.077 -7.374 -33.632 1.00 40.41 90 PHE A C 1
ATOM 726 O O . PHE A 1 90 ? 19.670 -7.640 -34.754 1.00 40.41 90 PHE A O 1
ATOM 733 N N . CYS A 1 91 ? 20.460 -6.153 -33.246 1.00 38.25 91 CYS A N 1
ATOM 734 C CA . CYS A 1 91 ? 21.001 -5.095 -34.094 1.00 38.25 91 CYS A CA 1
ATOM 735 C C . CYS A 1 91 ? 20.110 -4.524 -35.200 1.00 38.25 91 CYS A C 1
ATOM 737 O O . CYS A 1 91 ? 19.963 -5.108 -36.261 1.00 38.25 91 CYS A O 1
ATOM 739 N N . CYS A 1 92 ? 19.732 -3.255 -35.031 1.00 31.98 92 CYS A N 1
ATOM 740 C CA . CYS A 1 92 ? 20.258 -2.193 -35.894 1.00 31.98 92 CYS A CA 1
ATOM 741 C C . CYS A 1 92 ? 19.943 -0.814 -35.302 1.00 31.98 92 CYS A C 1
ATOM 743 O O . CYS A 1 92 ? 18.800 -0.376 -35.233 1.00 31.98 92 CYS A O 1
ATOM 745 N N . TYR A 1 93 ? 21.003 -0.114 -34.912 1.00 42.91 93 TYR A N 1
ATOM 746 C CA . TYR A 1 93 ? 21.023 1.337 -34.832 1.00 42.91 93 TYR A CA 1
ATOM 747 C C . TYR A 1 93 ? 20.955 1.871 -36.274 1.00 42.91 93 TYR A C 1
ATOM 749 O O . TYR A 1 93 ? 21.856 1.574 -37.060 1.00 42.91 93 TYR A O 1
ATOM 757 N N . ARG A 1 94 ? 19.921 2.636 -36.652 1.00 43.72 94 ARG A N 1
ATOM 758 C CA . ARG A 1 94 ? 19.981 3.510 -37.839 1.00 43.72 94 ARG A CA 1
ATOM 759 C C . ARG A 1 94 ? 19.008 4.698 -37.713 1.00 43.72 94 ARG A C 1
ATOM 761 O O . ARG A 1 94 ? 17.865 4.474 -37.321 1.00 43.72 94 ARG A O 1
ATOM 768 N N . PRO A 1 95 ? 19.445 5.939 -38.014 1.00 42.03 95 PRO A N 1
ATOM 769 C CA . PRO A 1 95 ? 18.647 7.145 -37.831 1.00 42.03 95 PRO A CA 1
ATOM 770 C C . PRO A 1 95 ? 17.663 7.389 -38.982 1.00 42.03 95 PRO A C 1
ATOM 772 O O . PRO A 1 95 ? 17.825 6.876 -40.091 1.00 42.03 95 PRO A O 1
ATOM 775 N N . LEU A 1 96 ? 16.649 8.198 -38.669 1.00 36.66 96 LEU A N 1
ATOM 776 C CA . LEU A 1 96 ? 15.558 8.654 -39.528 1.00 36.66 96 LEU A CA 1
ATOM 777 C C . LEU A 1 96 ? 16.103 9.340 -40.799 1.00 36.66 96 LEU A C 1
ATOM 779 O O . LEU A 1 96 ? 16.758 10.375 -40.715 1.00 36.66 96 LEU A O 1
ATOM 783 N N . HIS A 1 97 ? 15.829 8.763 -41.968 1.00 33.84 97 HIS A N 1
ATOM 784 C CA . HIS A 1 97 ? 16.086 9.361 -43.279 1.00 33.84 97 HIS A CA 1
ATOM 785 C C . HIS A 1 97 ? 14.767 9.919 -43.824 1.00 33.84 97 HIS A C 1
ATOM 787 O O . HIS A 1 97 ? 13.868 9.136 -44.135 1.00 33.84 97 HIS A O 1
ATOM 793 N N . SER A 1 98 ? 14.650 11.243 -43.964 1.00 40.88 98 SER A N 1
ATOM 794 C CA . SER A 1 98 ? 13.670 11.834 -44.878 1.00 40.88 98 SER A CA 1
ATOM 795 C C . SER A 1 98 ? 14.321 12.000 -46.250 1.00 40.88 98 SER A C 1
ATOM 797 O O . SER A 1 98 ? 15.263 12.768 -46.400 1.00 40.88 98 SER A O 1
ATOM 799 N N . GLU A 1 99 ? 13.785 11.235 -47.198 1.00 46.69 99 GLU A N 1
ATOM 800 C CA . GLU A 1 99 ? 13.605 11.566 -48.616 1.00 46.69 99 GLU A CA 1
ATOM 801 C C . GLU A 1 99 ? 14.812 12.062 -49.423 1.00 46.69 99 GLU A C 1
ATOM 803 O O . GLU A 1 99 ? 15.211 13.207 -49.321 1.00 46.69 99 GLU A O 1
ATOM 808 N N . PHE A 1 100 ? 15.295 11.215 -50.336 1.00 34.09 100 PHE A N 1
ATOM 809 C CA . PHE A 1 100 ? 15.488 11.571 -51.748 1.00 34.09 100 PHE A CA 1
ATOM 810 C C . PHE A 1 100 ? 15.719 10.270 -52.529 1.00 34.09 100 PHE A C 1
ATOM 812 O O . PHE A 1 100 ? 16.695 9.551 -52.310 1.00 34.09 100 PHE A O 1
ATOM 819 N N . ARG A 1 101 ? 14.774 9.919 -53.405 1.00 42.66 101 ARG A N 1
ATOM 820 C CA . ARG A 1 101 ? 14.901 8.796 -54.337 1.00 42.66 101 ARG A CA 1
ATOM 821 C C . ARG A 1 101 ? 15.180 9.358 -55.730 1.00 42.66 101 ARG A C 1
ATOM 823 O O . ARG A 1 101 ? 14.381 10.148 -56.211 1.00 42.66 101 ARG A O 1
ATOM 830 N N . GLN A 1 102 ? 16.216 8.790 -56.359 1.00 42.94 102 GLN A N 1
ATOM 831 C CA . GLN A 1 102 ? 16.314 8.469 -57.796 1.00 42.94 102 GLN A CA 1
ATOM 832 C C . GLN A 1 102 ? 16.505 9.649 -58.775 1.00 42.94 102 GLN A C 1
ATOM 834 O O . GLN A 1 102 ? 15.908 10.696 -58.613 1.00 42.94 102 GLN A O 1
ATOM 839 N N . SER A 1 103 ? 17.326 9.580 -59.830 1.00 42.91 103 SER A N 1
ATOM 840 C CA . SER A 1 103 ? 17.931 8.448 -60.544 1.00 42.91 103 SER A CA 1
ATOM 841 C C . SER A 1 103 ? 19.129 8.898 -61.402 1.00 42.91 103 SER A C 1
ATOM 843 O O . SER A 1 103 ? 19.109 9.978 -61.972 1.00 42.91 103 SER A O 1
ATOM 845 N N . LEU A 1 104 ? 20.127 8.010 -61.473 1.00 44.72 104 LEU A N 1
ATOM 846 C CA . LEU A 1 104 ? 20.958 7.565 -62.610 1.00 44.72 104 LEU A CA 1
ATOM 847 C C . LEU A 1 104 ? 21.161 8.431 -63.883 1.00 44.72 104 LEU A C 1
ATOM 849 O O . LEU A 1 104 ? 20.206 8.798 -64.554 1.00 44.72 104 LEU A O 1
ATOM 853 N N . LEU A 1 105 ? 22.442 8.442 -64.297 1.00 40.00 105 LEU A N 1
ATOM 854 C CA . LEU A 1 105 ? 22.983 8.328 -65.670 1.00 40.00 105 LEU A CA 1
ATOM 855 C C . LEU A 1 105 ? 22.696 9.468 -66.667 1.00 40.00 105 LEU A C 1
ATOM 857 O O . LEU A 1 105 ? 21.686 9.441 -67.364 1.00 40.00 105 LEU A O 1
ATOM 861 N N . TYR A 1 106 ? 23.654 10.383 -66.846 1.00 42.72 106 TYR A N 1
ATOM 862 C CA . TYR A 1 106 ? 24.689 10.355 -67.901 1.00 42.72 106 TYR A CA 1
ATOM 863 C C . TYR A 1 106 ? 25.725 11.456 -67.640 1.00 42.72 106 TYR A C 1
ATOM 865 O O . TYR A 1 106 ? 25.323 12.520 -67.119 1.00 42.72 106 TYR A O 1
#

Sequence (106 aa):
MMKRSEFDKLNQLEQIDFVNKQLKQGTSLTQICKDIDIARSTLRKRFEKTGYTFNKEHNKYELAVATKIVRFTSNLCKGSGTLQKLDCSFCCYRPLHSEFRQSLLY

Foldseek 3Di:
DDELVRLVPDDLVVNQVVLQVCVVVVDAPVVVCVVHVHDPVVNQVSCVVVQWDQDPVSRGIDRNDPPDCPPPPPPPPPDDDDDDDDDDDDDDDDDDDDDDDDDDDD

Secondary structure (DSSP, 8-state):
---HHHHTTS-HHHHHHHHHHHHHTT--HHHHHHHHT--HHHHHHHHHHTTEEEETTTTEEEES-TT---------------------------------------

pLDDT: mean 70.27, std 22.72, range [31.98, 91.88]